Protein AF-A0A5M8PCJ3-F1 (afdb_monomer_lite)

Organism: NCBI:txid136370

Radius of gyration: 19.5 Å; chains: 1; bounding box: 54×29×50 Å

Structure (mmCIF, N/CA/C/O backbone):
data_AF-A0A5M8PCJ3-F1
#
_entry.id   AF-A0A5M8PCJ3-F1
#
loop_
_atom_site.group_PDB
_atom_site.id
_atom_site.type_symbol
_atom_site.label_atom_id
_atom_site.label_alt_id
_atom_site.label_comp_id
_atom_site.label_asym_id
_atom_site.label_entity_id
_atom_site.label_seq_id
_atom_site.pdbx_PDB_ins_code
_atom_site.Cartn_x
_atom_site.Cartn_y
_atom_site.Cartn_z
_atom_site.occupancy
_atom_site.B_iso_or_equiv
_atom_site.auth_seq_id
_atom_site.auth_comp_id
_atom_site.auth_asym_id
_atom_site.auth_atom_id
_atom_site.pdbx_PDB_model_num
ATOM 1 N N . MET A 1 1 ? -3.652 -1.352 11.710 1.00 70.75 1 MET A N 1
ATOM 2 C CA . MET A 1 1 ? -4.506 -1.052 12.881 1.00 70.75 1 MET A CA 1
ATOM 3 C C . MET A 1 1 ? -5.682 -2.027 12.880 1.00 70.75 1 MET A C 1
ATOM 5 O O . MET A 1 1 ? -6.051 -2.475 11.800 1.00 70.75 1 MET A O 1
ATOM 9 N N . ILE A 1 2 ? -6.242 -2.375 14.043 1.00 74.12 2 ILE A N 1
ATOM 10 C CA . ILE A 1 2 ? -7.511 -3.118 14.149 1.00 74.12 2 ILE A CA 1
ATOM 11 C C . ILE A 1 2 ? -8.510 -2.300 14.969 1.00 74.12 2 ILE A C 1
ATOM 13 O O . ILE A 1 2 ? -8.102 -1.584 15.883 1.00 74.12 2 ILE A O 1
ATOM 17 N N . ILE A 1 3 ? -9.805 -2.389 14.664 1.00 74.69 3 ILE A N 1
ATOM 18 C CA . ILE A 1 3 ? -10.844 -1.733 15.466 1.00 74.69 3 ILE A CA 1
ATOM 19 C C . ILE A 1 3 ? -11.378 -2.739 16.477 1.00 74.69 3 ILE A C 1
ATOM 21 O O . ILE A 1 3 ? -11.970 -3.755 16.105 1.00 74.69 3 ILE A O 1
ATOM 25 N N . VAL A 1 4 ? -11.192 -2.431 17.759 1.00 76.19 4 VAL A N 1
ATOM 26 C CA . VAL A 1 4 ? -11.717 -3.216 18.879 1.00 76.19 4 VAL A CA 1
ATOM 27 C C . VAL A 1 4 ? -12.894 -2.477 19.501 1.00 76.19 4 VAL A C 1
ATOM 29 O O . VAL A 1 4 ? -12.818 -1.283 19.782 1.00 76.19 4 VAL A O 1
ATOM 32 N N . GLY A 1 5 ? -13.979 -3.206 19.715 1.00 75.75 5 GLY A N 1
ATOM 33 C CA . GLY A 1 5 ? -15.173 -2.75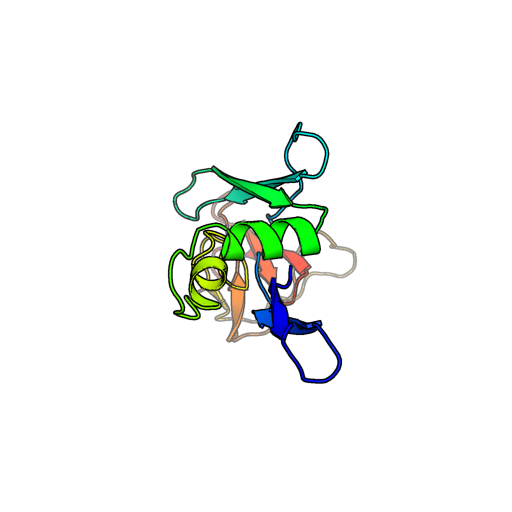8 20.413 1.00 75.75 5 GLY A CA 1
ATOM 34 C C . GLY A 1 5 ? -15.395 -3.584 21.670 1.00 75.75 5 GLY A C 1
ATOM 35 O O . GLY A 1 5 ? -14.587 -4.450 22.023 1.00 75.75 5 GLY A O 1
ATOM 36 N N . PHE A 1 6 ? -16.517 -3.330 22.330 1.00 76.81 6 PHE A N 1
ATOM 37 C CA . PHE A 1 6 ? -16.923 -4.075 23.508 1.00 76.81 6 PHE A CA 1
ATOM 38 C C . PHE A 1 6 ? -18.355 -4.557 23.381 1.00 76.81 6 PHE A C 1
ATOM 40 O O . PHE A 1 6 ? -19.188 -3.914 22.747 1.00 76.81 6 PHE A O 1
ATOM 47 N N . GLU A 1 7 ? -18.616 -5.687 24.015 1.00 78.81 7 GLU A N 1
ATOM 48 C CA . GLU A 1 7 ? -19.934 -6.281 24.126 1.00 78.81 7 GLU A CA 1
ATOM 49 C C . GLU A 1 7 ? -20.169 -6.658 25.588 1.00 78.81 7 GLU A C 1
ATOM 51 O O . GLU A 1 7 ? -19.288 -7.234 26.241 1.00 78.81 7 GLU A O 1
ATOM 56 N N . ASP A 1 8 ? -21.343 -6.318 26.111 1.00 79.62 8 ASP A N 1
ATOM 57 C CA . ASP A 1 8 ? -21.725 -6.686 27.469 1.00 79.62 8 ASP A CA 1
ATOM 58 C C . ASP A 1 8 ? -22.111 -8.168 27.537 1.00 79.62 8 ASP A C 1
ATOM 60 O O . ASP A 1 8 ? -22.769 -8.719 26.655 1.00 79.62 8 ASP A O 1
ATOM 64 N N . SER A 1 9 ? -21.690 -8.832 28.610 1.00 78.62 9 SER A N 1
ATOM 65 C CA . SER A 1 9 ? -21.993 -10.233 28.894 1.00 78.62 9 SER A CA 1
ATOM 66 C C . SER A 1 9 ? -22.404 -10.393 30.356 1.00 78.62 9 SER A C 1
ATOM 68 O O . SER A 1 9 ? -22.095 -9.558 31.205 1.00 78.62 9 SER A O 1
ATOM 70 N N . ALA A 1 10 ? -23.053 -11.513 30.685 1.00 82.00 10 ALA A N 1
ATOM 71 C CA . ALA A 1 10 ? -23.441 -11.865 32.054 1.00 82.00 10 ALA A CA 1
ATOM 72 C C . ALA A 1 10 ? -22.258 -11.898 33.048 1.00 82.00 10 ALA A C 1
ATOM 74 O O . ALA A 1 10 ? -22.466 -11.888 34.257 1.00 82.00 10 ALA A O 1
ATOM 75 N N . ARG A 1 11 ? -21.015 -11.947 32.550 1.00 83.31 11 ARG A N 1
ATOM 76 C CA . ARG A 1 11 ? -19.776 -11.918 33.347 1.00 83.31 11 ARG A CA 1
ATOM 77 C C . ARG A 1 11 ? -19.055 -10.562 33.320 1.00 83.31 11 ARG A C 1
ATOM 79 O O . ARG A 1 11 ? -17.908 -10.485 33.748 1.00 83.31 11 ARG A O 1
ATOM 86 N N . GLY A 1 12 ? -19.700 -9.518 32.803 1.00 79.44 12 GLY A N 1
ATOM 87 C CA . GLY A 1 12 ? -19.106 -8.204 32.565 1.00 79.44 12 GLY A CA 1
ATOM 88 C C . GLY A 1 12 ? -18.787 -7.958 31.089 1.00 79.44 12 GLY A C 1
ATOM 89 O O . GLY A 1 12 ? -19.188 -8.715 30.208 1.00 79.44 12 GLY A O 1
ATOM 90 N N . GLN A 1 13 ? -18.074 -6.871 30.816 1.00 79.69 13 GLN A N 1
ATOM 91 C CA . GLN A 1 13 ? -17.791 -6.411 29.459 1.00 79.69 13 GLN A CA 1
ATOM 92 C C . GLN A 1 13 ? -16.618 -7.181 28.825 1.00 79.69 13 GLN A C 1
ATOM 94 O O . GLN A 1 13 ? -15.556 -7.316 29.437 1.00 79.69 13 GLN A O 1
ATOM 99 N N . ARG A 1 14 ? -16.776 -7.663 27.583 1.00 79.69 14 ARG A N 1
ATOM 100 C CA . ARG A 1 14 ? -15.711 -8.335 26.809 1.00 79.69 14 ARG A CA 1
ATOM 101 C C . ARG A 1 14 ? -15.304 -7.534 25.577 1.00 79.69 14 ARG A C 1
ATOM 103 O O . ARG A 1 14 ? -16.115 -6.812 25.010 1.00 79.69 14 ARG A O 1
ATOM 110 N N . ARG A 1 15 ? -14.053 -7.694 25.137 1.00 80.06 15 ARG A N 1
ATOM 111 C CA . ARG A 1 15 ? -13.532 -7.096 23.895 1.00 80.06 15 ARG A CA 1
ATOM 112 C C . ARG A 1 15 ? -13.919 -7.944 22.685 1.00 80.06 15 ARG A C 1
ATOM 114 O O . ARG A 1 15 ? -13.822 -9.168 22.750 1.00 80.06 15 ARG A O 1
ATOM 121 N N . ILE A 1 16 ? -14.283 -7.294 21.585 1.00 79.12 16 ILE A N 1
ATOM 122 C CA . ILE A 1 16 ? -14.559 -7.931 20.291 1.00 79.12 16 ILE A CA 1
ATOM 123 C C . ILE A 1 16 ? -13.812 -7.205 19.169 1.00 79.12 16 ILE A C 1
ATOM 125 O O . ILE A 1 16 ? -13.660 -5.984 19.209 1.00 79.12 16 ILE A O 1
ATOM 129 N N . VAL A 1 17 ? -13.339 -7.941 18.161 1.00 80.44 17 VAL A N 1
ATOM 130 C CA . VAL A 1 17 ? -12.775 -7.328 16.948 1.00 80.44 17 VAL A CA 1
ATOM 131 C C . VAL A 1 17 ? -13.936 -6.897 16.059 1.00 80.44 17 VAL A C 1
ATOM 133 O O . VAL A 1 17 ? -14.683 -7.731 15.560 1.00 80.44 17 VAL A O 1
ATOM 136 N N . VAL A 1 18 ? -14.091 -5.588 15.884 1.00 76.88 18 VAL A N 1
ATOM 137 C CA . VAL A 1 18 ? -15.126 -4.980 15.034 1.00 76.88 18 VAL A CA 1
ATOM 138 C C . VAL A 1 18 ? -14.683 -4.971 13.583 1.00 76.88 18 VAL A C 1
ATOM 140 O O . VAL A 1 18 ? -15.472 -5.230 12.679 1.00 76.88 18 VAL A O 1
ATOM 143 N N . LYS A 1 19 ? -13.401 -4.675 13.361 1.00 74.25 19 LYS A N 1
ATOM 144 C CA . LYS A 1 19 ? -12.782 -4.681 12.041 1.00 74.25 19 LYS A CA 1
ATOM 145 C C . LYS A 1 19 ? -11.338 -5.121 12.194 1.00 74.25 19 LYS A C 1
ATOM 147 O O . LYS A 1 19 ? -10.625 -4.554 13.017 1.00 74.25 19 LYS A O 1
ATOM 152 N N . ASP A 1 20 ? -10.947 -6.131 11.423 1.00 74.69 20 ASP A N 1
ATOM 153 C CA . ASP A 1 20 ? -9.598 -6.695 11.460 1.00 74.69 20 ASP A CA 1
ATOM 154 C C . ASP A 1 20 ? -8.592 -5.696 10.876 1.00 74.69 20 ASP A C 1
ATOM 156 O O . ASP A 1 20 ? -8.125 -4.826 11.593 1.00 74.69 20 ASP A O 1
ATOM 160 N N . ARG A 1 21 ? -8.305 -5.695 9.572 1.00 73.94 21 ARG A N 1
ATOM 161 C CA . ARG A 1 21 ? -7.368 -4.709 9.007 1.00 73.94 21 ARG A CA 1
ATOM 162 C C . ARG A 1 21 ? -8.032 -3.373 8.675 1.00 73.94 21 ARG A C 1
ATOM 164 O O . ARG A 1 21 ? -8.854 -3.271 7.764 1.00 73.94 21 ARG A O 1
ATOM 171 N N . VAL A 1 22 ? -7.604 -2.328 9.378 1.00 72.31 22 VAL A N 1
ATOM 172 C CA . VAL A 1 22 ? -7.840 -0.920 9.035 1.00 72.31 22 VAL A CA 1
ATOM 173 C C . VAL A 1 22 ? -6.538 -0.144 8.983 1.00 72.31 22 VAL A C 1
ATOM 175 O O . VAL A 1 22 ? -5.566 -0.472 9.675 1.00 72.31 22 VAL A O 1
ATOM 178 N N . GLY A 1 23 ? -6.537 0.910 8.173 1.00 69.06 23 GLY A N 1
ATOM 179 C CA . GLY A 1 23 ? -5.326 1.661 7.911 1.00 69.06 23 GLY A CA 1
ATOM 180 C C . GLY A 1 23 ? -4.454 0.948 6.883 1.00 69.06 23 GLY A C 1
ATOM 181 O O . GLY A 1 23 ? -4.265 -0.269 6.934 1.00 69.06 23 GLY A O 1
ATOM 182 N N . GLY A 1 24 ? -3.934 1.713 5.929 1.00 74.38 24 GLY A N 1
ATOM 183 C CA . GLY A 1 24 ? -2.803 1.272 5.120 1.00 74.38 24 GLY A CA 1
ATOM 184 C C . GLY A 1 24 ? -1.516 1.353 5.921 1.00 74.38 24 GLY A C 1
ATOM 185 O O . GLY A 1 24 ? -1.532 1.117 7.127 1.00 74.38 24 GLY A O 1
ATOM 186 N N . CYS A 1 25 ? -0.406 1.712 5.291 1.00 69.88 25 CYS A N 1
ATOM 187 C CA . CYS A 1 25 ? 0.858 1.894 6.017 1.00 69.88 25 CYS A CA 1
ATOM 188 C C . CYS A 1 25 ? 1.354 3.337 6.058 1.00 69.88 25 CYS A C 1
ATOM 190 O O . CYS A 1 25 ? 2.321 3.623 6.754 1.00 69.88 25 CYS A O 1
ATOM 192 N N . ASN A 1 26 ? 0.643 4.236 5.387 1.00 71.25 26 ASN A N 1
ATOM 193 C CA . ASN A 1 26 ? 0.717 5.668 5.640 1.00 71.25 26 ASN A CA 1
ATOM 194 C C . ASN A 1 26 ? 0.004 6.183 6.923 1.00 71.25 26 ASN A C 1
ATOM 196 O O . ASN A 1 26 ? 0.174 7.367 7.213 1.00 71.25 26 ASN A O 1
ATOM 200 N N . PRO A 1 27 ? -0.777 5.402 7.711 1.00 74.94 27 PRO A N 1
ATOM 201 C CA . PRO A 1 27 ? -1.234 5.836 9.027 1.00 74.94 27 PRO A CA 1
ATOM 202 C C . PRO A 1 27 ? -0.052 5.974 9.977 1.00 74.94 27 PRO A C 1
ATOM 204 O O . PRO A 1 27 ? 0.658 5.001 10.234 1.00 74.94 27 PRO A O 1
ATOM 207 N N . HIS A 1 28 ? 0.120 7.162 10.530 1.00 74.19 28 HIS A N 1
ATOM 208 C CA . HIS A 1 28 ? 1.137 7.433 11.532 1.00 74.19 28 HIS A CA 1
ATOM 209 C C . HIS A 1 28 ? 0.573 8.330 12.635 1.00 74.19 28 HIS A C 1
ATOM 211 O O . HIS A 1 28 ? -0.447 8.996 12.453 1.00 74.19 28 HIS A O 1
ATOM 217 N N . GLU A 1 29 ? 1.217 8.305 13.801 1.00 75.25 29 GLU A N 1
ATOM 218 C CA . GLU A 1 29 ? 0.939 9.252 14.880 1.00 75.25 29 GLU A CA 1
ATOM 219 C C . GLU A 1 29 ? 1.440 10.633 14.435 1.00 75.25 29 GLU A C 1
ATOM 221 O O . GLU A 1 29 ? 2.613 10.808 14.101 1.00 75.25 29 GLU A O 1
ATOM 226 N N . GLY A 1 30 ? 0.534 11.599 14.361 1.00 62.94 30 GLY A N 1
ATOM 227 C CA . GLY A 1 30 ? 0.793 12.929 13.841 1.00 62.94 30 GLY A CA 1
ATOM 228 C C . GLY A 1 30 ? 0.555 13.990 14.902 1.00 62.94 30 GLY A C 1
ATOM 229 O O . GLY A 1 30 ? -0.578 14.382 15.123 1.00 62.94 30 GLY A O 1
ATOM 230 N N . GLY A 1 31 ? 1.621 14.529 15.493 1.00 64.56 31 GLY A N 1
ATOM 231 C CA . GLY A 1 31 ? 1.583 15.819 16.193 1.00 64.56 31 GLY A CA 1
ATOM 232 C C . GLY A 1 31 ? 0.997 15.826 17.617 1.00 64.56 31 GLY A C 1
ATOM 233 O O . GLY A 1 31 ? 0.653 14.786 18.177 1.00 64.56 31 GLY A O 1
ATOM 234 N N . PRO A 1 32 ? 0.942 17.011 18.257 1.00 64.81 32 PRO A N 1
ATOM 235 C CA . PRO A 1 32 ? 0.552 17.141 19.657 1.00 64.81 32 PRO A CA 1
ATOM 236 C C . PRO A 1 32 ? -0.939 16.841 19.849 1.00 64.81 32 PRO A C 1
ATOM 238 O O . PRO A 1 32 ? -1.798 17.493 19.257 1.00 64.81 32 PRO A O 1
ATOM 241 N N . ALA A 1 33 ? -1.239 15.882 20.723 1.00 72.81 33 ALA A N 1
ATOM 242 C CA . ALA A 1 33 ? -2.594 15.525 21.123 1.00 72.81 33 ALA A CA 1
ATOM 243 C C . ALA A 1 33 ? -2.846 15.897 22.597 1.00 72.81 33 ALA A C 1
ATOM 245 O O . ALA A 1 33 ? -1.905 15.906 23.398 1.00 72.81 33 ALA A O 1
ATOM 246 N N . PRO A 1 34 ? -4.099 16.214 22.975 1.00 75.62 34 PRO A N 1
ATOM 247 C CA . PRO A 1 34 ? -4.466 16.375 24.377 1.00 75.62 34 PRO A CA 1
ATOM 248 C C . PRO A 1 34 ? -4.189 15.091 25.174 1.00 75.62 34 PRO A C 1
ATOM 250 O O . PRO A 1 34 ? -4.192 13.985 24.632 1.00 75.62 34 PRO A O 1
ATOM 253 N N . GLU A 1 35 ? -3.951 15.239 26.479 1.00 77.12 35 GLU A N 1
ATOM 254 C CA . GLU A 1 35 ? -3.625 14.117 27.360 1.00 77.12 35 GLU A CA 1
ATOM 255 C C . GLU A 1 35 ? -4.706 13.023 27.300 1.00 77.12 35 GLU A C 1
ATOM 257 O O . GLU A 1 35 ? -5.895 13.283 27.487 1.00 77.12 35 GLU A O 1
ATOM 262 N N . GLY A 1 36 ? -4.281 11.786 27.028 1.00 72.88 36 GLY A N 1
ATOM 263 C CA . GLY A 1 36 ? -5.168 10.626 26.906 1.00 72.88 36 GLY A CA 1
ATOM 264 C C . GLY A 1 36 ? -5.624 10.296 25.481 1.00 72.88 36 GLY A C 1
ATOM 265 O O . GLY A 1 36 ? -6.187 9.217 25.288 1.00 72.88 36 GLY A O 1
ATOM 266 N N . ASP A 1 37 ? -5.318 11.141 24.494 1.00 79.38 37 ASP A N 1
ATOM 267 C CA . ASP A 1 37 ? -5.583 10.897 23.074 1.00 79.38 37 ASP A CA 1
ATOM 268 C C . ASP A 1 37 ? -4.277 10.891 22.242 1.00 79.38 37 ASP A C 1
ATOM 270 O O . ASP A 1 37 ? -3.200 11.262 22.710 1.00 79.38 37 ASP A O 1
ATOM 274 N N . GLU A 1 38 ? -4.373 10.407 21.008 1.00 81.62 38 GLU A N 1
ATOM 275 C CA . GLU A 1 38 ? -3.356 10.376 19.954 1.00 81.62 38 GLU A CA 1
ATOM 276 C C . GLU A 1 38 ? -3.975 10.965 18.697 1.00 81.62 38 GLU A C 1
ATOM 278 O O . GLU A 1 38 ? -5.082 10.590 18.312 1.00 81.62 38 GLU A O 1
ATOM 283 N N . LEU A 1 39 ? -3.269 11.861 18.022 1.00 82.81 39 LEU A N 1
ATOM 284 C CA . LEU A 1 39 ? -3.675 12.317 16.704 1.00 82.81 39 LEU A CA 1
ATOM 285 C C . LEU A 1 39 ? -3.058 11.369 15.677 1.00 82.81 39 LEU A C 1
ATOM 287 O O . LEU A 1 39 ? -1.855 11.151 15.664 1.00 82.81 39 LEU A O 1
ATOM 291 N N . TRP A 1 40 ? -3.896 10.760 14.851 1.00 81.81 40 TRP A N 1
ATOM 292 C CA . TRP A 1 40 ? -3.486 9.875 13.767 1.00 81.81 40 TRP A CA 1
ATOM 293 C C . TRP A 1 40 ? -3.712 10.586 12.441 1.00 81.81 40 TRP A C 1
ATOM 295 O O . TRP A 1 40 ? -4.783 11.156 12.237 1.00 81.81 40 TRP A O 1
ATOM 305 N N . THR A 1 41 ? -2.735 10.532 11.543 1.00 81.50 41 THR A N 1
ATOM 306 C CA . THR A 1 41 ? -2.741 11.200 10.233 1.00 81.50 41 THR A CA 1
ATOM 307 C C . THR A 1 41 ? -2.547 10.186 9.107 1.00 81.50 41 THR A C 1
ATOM 309 O O . THR A 1 41 ? -1.838 9.188 9.252 1.00 81.50 41 THR A O 1
ATOM 312 N N . TRP A 1 42 ? -3.219 10.405 7.977 1.00 81.62 42 TRP A N 1
ATOM 313 C CA . TRP A 1 42 ? -3.097 9.596 6.759 1.00 81.62 42 TRP A CA 1
ATOM 314 C C . TRP A 1 42 ? -3.508 10.405 5.522 1.00 81.62 42 TRP A C 1
ATOM 316 O O . TRP A 1 42 ? -4.160 11.437 5.631 1.00 81.62 42 TRP A O 1
ATOM 326 N N . ARG A 1 43 ? -3.177 9.928 4.318 1.00 78.44 43 ARG A N 1
ATOM 327 C CA . ARG A 1 43 ? -3.668 10.535 3.066 1.00 78.44 43 ARG A CA 1
ATOM 328 C C . ARG A 1 43 ? -5.130 10.174 2.814 1.00 78.44 43 ARG A C 1
ATOM 330 O O . ARG A 1 43 ? -5.500 9.021 2.982 1.00 78.44 43 ARG A O 1
ATOM 337 N N . ASP A 1 44 ? -5.960 11.113 2.368 1.00 72.62 44 ASP A N 1
ATOM 338 C CA . ASP A 1 44 ? -7.410 10.915 2.183 1.00 72.62 44 ASP A CA 1
ATOM 339 C C . ASP A 1 44 ? -7.798 10.253 0.840 1.00 72.62 44 ASP A C 1
ATOM 341 O O . ASP A 1 44 ? -8.978 10.046 0.556 1.00 72.62 44 ASP A O 1
ATOM 345 N N . GLY A 1 45 ? -6.811 9.914 0.004 1.00 65.81 45 GLY A N 1
ATOM 346 C CA . GLY A 1 45 ? -7.007 9.312 -1.320 1.00 65.81 45 GLY A CA 1
ATOM 347 C C . GLY A 1 45 ? -7.401 10.300 -2.424 1.00 65.81 45 GLY A C 1
ATOM 348 O O . GLY A 1 45 ? -7.408 9.917 -3.589 1.00 65.81 45 GLY A O 1
ATOM 349 N N . ARG A 1 46 ? -7.672 11.570 -2.093 1.00 68.75 46 ARG A N 1
ATOM 350 C CA . ARG A 1 46 ? -7.859 12.681 -3.046 1.00 68.75 46 ARG A CA 1
ATOM 351 C C . ARG A 1 46 ? -6.654 13.628 -3.087 1.00 68.75 46 ARG A C 1
ATOM 353 O O . ARG A 1 46 ? -6.758 14.737 -3.602 1.00 68.75 46 ARG A O 1
ATOM 360 N N . GLY A 1 47 ? -5.522 13.191 -2.537 1.00 69.25 47 GLY A N 1
ATOM 361 C CA . GLY A 1 47 ? -4.303 13.992 -2.411 1.00 69.25 47 GLY A CA 1
ATOM 362 C C . GLY A 1 47 ? -4.298 14.939 -1.208 1.00 69.25 47 GLY A C 1
ATOM 363 O O . GLY A 1 47 ? -3.345 15.696 -1.051 1.00 69.25 47 GLY A O 1
ATOM 364 N N . GLY A 1 48 ? -5.327 14.901 -0.357 1.00 75.38 48 GLY A N 1
ATOM 365 C CA . GLY A 1 48 ? -5.359 15.608 0.918 1.00 75.38 48 GLY A CA 1
ATOM 366 C C . GLY A 1 48 ? -4.803 14.764 2.066 1.00 75.38 48 GLY A C 1
ATOM 367 O O . GLY A 1 48 ? -4.594 13.555 1.943 1.00 75.38 48 GLY A O 1
ATOM 368 N N . GLU A 1 49 ? -4.595 15.408 3.209 1.00 80.00 49 GLU A N 1
ATOM 369 C CA . GLU A 1 49 ? -4.313 14.745 4.481 1.00 80.00 49 GLU A CA 1
ATOM 370 C C . GLU A 1 49 ? -5.589 14.728 5.330 1.00 80.00 49 GLU A C 1
ATOM 372 O O . GLU A 1 49 ? -6.292 15.732 5.451 1.00 80.00 49 GLU A O 1
ATOM 377 N N . ALA A 1 50 ? -5.897 13.573 5.900 1.00 79.56 50 ALA A N 1
ATOM 378 C CA . ALA A 1 50 ? -6.942 13.382 6.884 1.00 79.56 50 ALA A CA 1
ATOM 379 C C . ALA A 1 50 ? -6.300 13.092 8.239 1.00 79.56 50 ALA A C 1
ATOM 381 O O . ALA A 1 50 ? -5.273 12.415 8.333 1.00 79.56 50 ALA A O 1
ATOM 382 N N . SER A 1 51 ? -6.926 13.594 9.297 1.00 81.19 51 SER A N 1
ATOM 383 C CA . SER A 1 51 ? -6.457 13.392 10.658 1.00 81.19 51 SER A CA 1
ATOM 384 C C . SER A 1 51 ? -7.611 13.092 11.603 1.00 81.19 51 SER A C 1
ATOM 386 O O . SER A 1 51 ? -8.755 13.501 11.385 1.00 81.19 51 SER A O 1
ATOM 388 N N . MET A 1 52 ? -7.324 12.328 12.651 1.00 78.44 52 MET A N 1
ATOM 389 C CA . MET A 1 52 ? -8.317 11.937 13.639 1.00 78.44 52 MET A CA 1
ATOM 390 C C . MET A 1 52 ? -7.701 11.738 15.014 1.00 78.44 52 MET A C 1
ATOM 392 O O . MET A 1 52 ? -6.699 11.047 15.164 1.00 78.44 52 MET A O 1
ATOM 396 N N . LEU A 1 53 ? -8.369 12.275 16.034 1.00 78.56 53 LEU A N 1
ATOM 397 C CA . LEU A 1 53 ? -8.056 11.970 17.425 1.00 78.56 53 LEU A CA 1
ATOM 398 C C . LEU A 1 53 ? -8.593 10.583 17.807 1.00 78.56 53 LEU A C 1
ATOM 400 O O . LEU A 1 53 ? -9.803 10.312 17.780 1.00 78.56 53 LEU A O 1
ATOM 404 N N . VAL A 1 54 ? -7.676 9.709 18.194 1.00 76.12 54 VAL A N 1
ATOM 405 C CA . VAL A 1 54 ? -7.879 8.344 18.677 1.00 76.12 54 VAL A CA 1
ATOM 406 C C . VAL A 1 54 ? -7.572 8.336 20.167 1.00 76.12 54 VAL A C 1
ATOM 408 O O . VAL A 1 54 ? -6.583 8.907 20.593 1.00 76.12 54 VAL A O 1
ATOM 411 N N . SER A 1 55 ? -8.417 7.721 20.993 1.00 74.50 55 SER A N 1
ATOM 412 C CA . SER A 1 55 ? -8.148 7.734 22.437 1.00 74.50 55 SER A CA 1
ATOM 413 C C . SER A 1 55 ? -7.172 6.627 22.818 1.00 74.50 55 SER A C 1
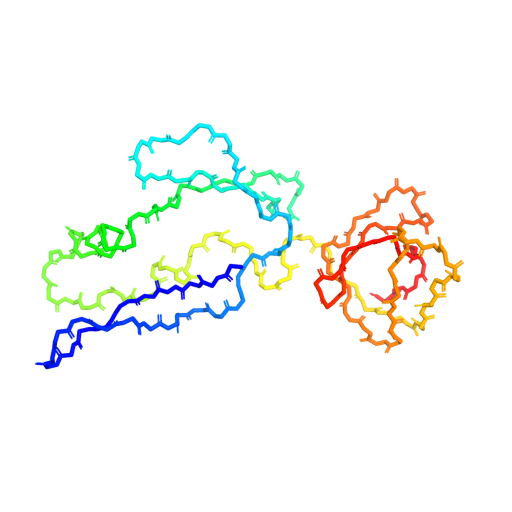ATOM 415 O O . SER A 1 55 ? -7.402 5.477 22.437 1.00 74.50 55 SER A O 1
ATOM 417 N N . LYS A 1 56 ? -6.148 6.944 23.624 1.00 72.94 56 LYS A N 1
ATOM 418 C CA . LYS A 1 56 ? -5.268 5.948 24.269 1.00 72.94 56 LYS A CA 1
ATOM 419 C C . LYS A 1 56 ? -6.059 5.106 25.266 1.00 72.94 56 LYS A C 1
ATOM 421 O O . LYS A 1 56 ? -5.770 3.929 25.484 1.00 72.94 56 LYS A O 1
ATOM 426 N N . ASN A 1 57 ? -7.084 5.706 25.875 1.00 73.00 57 ASN A N 1
ATOM 427 C CA . ASN A 1 57 ? -7.935 5.036 26.840 1.00 73.00 57 ASN A CA 1
ATOM 428 C C . ASN A 1 57 ? -9.162 4.410 26.158 1.00 73.00 57 ASN A C 1
ATOM 430 O O . ASN A 1 57 ? -10.220 5.019 25.977 1.00 73.00 57 ASN A O 1
ATOM 434 N N . VAL A 1 58 ? -9.004 3.138 25.798 1.00 64.94 58 VAL A N 1
ATOM 435 C CA . VAL A 1 58 ? -9.993 2.346 25.057 1.00 64.94 58 VAL A CA 1
ATOM 436 C C . VAL A 1 58 ? -11.344 2.250 25.795 1.00 64.94 58 VAL A C 1
ATOM 438 O O . VAL A 1 58 ? -12.392 2.284 25.148 1.00 64.94 58 VAL A O 1
ATOM 441 N N . SER A 1 59 ? -11.357 2.204 27.136 1.00 63.12 59 SER A N 1
ATOM 442 C CA . SER A 1 59 ? -12.606 2.189 27.919 1.00 63.12 59 SER A CA 1
ATOM 443 C C . SER A 1 59 ? -13.265 3.569 28.007 1.00 63.12 59 SER A C 1
ATOM 445 O O . SER A 1 59 ? -14.490 3.662 27.925 1.00 63.12 59 SER A O 1
ATOM 447 N N . ALA A 1 60 ? -12.483 4.652 28.083 1.00 63.53 60 ALA A N 1
ATOM 448 C CA . ALA A 1 60 ? -13.021 6.014 28.019 1.00 63.53 60 ALA A CA 1
ATOM 449 C C . ALA A 1 60 ? -13.720 6.288 26.675 1.00 63.53 60 ALA A C 1
ATOM 451 O O . ALA A 1 60 ? -14.778 6.923 26.638 1.00 63.53 60 ALA A O 1
ATOM 452 N N . ARG A 1 61 ? -13.180 5.754 25.569 1.00 62.00 61 ARG A N 1
ATOM 453 C CA . ARG A 1 61 ? -13.812 5.859 24.246 1.00 62.00 61 ARG A CA 1
ATOM 454 C C . ARG A 1 61 ? -15.130 5.090 24.156 1.00 62.00 61 ARG A C 1
ATOM 456 O O . ARG A 1 61 ? -16.096 5.626 23.618 1.00 62.00 61 ARG A O 1
ATOM 463 N N . ALA A 1 62 ? -15.188 3.882 24.715 1.00 56.69 62 ALA A N 1
ATOM 464 C CA . ALA A 1 62 ? -16.424 3.104 24.789 1.00 56.69 62 ALA A CA 1
ATOM 465 C C . ALA A 1 62 ? -17.509 3.830 25.610 1.00 56.69 62 ALA A C 1
ATOM 467 O O . ALA A 1 62 ? -18.664 3.890 25.194 1.00 56.69 62 ALA A O 1
ATOM 468 N N . GLY A 1 63 ? -17.127 4.468 26.723 1.00 54.91 63 GLY A N 1
ATOM 469 C CA . GLY A 1 63 ? -18.042 5.253 27.559 1.00 54.91 63 GLY A CA 1
ATOM 470 C C . GLY A 1 63 ? -18.629 6.487 26.858 1.00 54.91 63 GLY A C 1
ATOM 471 O O . GLY A 1 63 ? -19.810 6.785 27.029 1.00 54.91 63 GLY A O 1
ATOM 472 N N . ARG A 1 64 ? -17.848 7.178 26.011 1.00 54.22 64 ARG A N 1
ATOM 473 C CA . ARG A 1 64 ? -18.339 8.327 25.219 1.00 54.22 64 ARG A CA 1
ATOM 474 C C . ARG A 1 64 ? -19.383 7.934 24.172 1.00 54.22 64 ARG A C 1
ATOM 476 O O . ARG A 1 64 ? -20.292 8.718 23.924 1.00 54.22 64 ARG A O 1
ATOM 483 N N . ALA A 1 65 ? -19.288 6.734 23.599 1.00 48.34 65 ALA A N 1
ATOM 484 C CA . ALA A 1 65 ? -20.323 6.210 22.705 1.00 48.34 65 ALA A CA 1
ATOM 485 C C . ALA A 1 65 ? -21.642 5.927 23.454 1.00 48.34 65 ALA A C 1
ATOM 487 O O . ALA A 1 65 ? -22.717 6.106 22.889 1.00 48.34 65 ALA A O 1
ATOM 488 N N . GLY A 1 66 ? -21.567 5.558 24.739 1.00 43.59 66 GLY A N 1
ATOM 489 C CA . GLY A 1 66 ? -22.737 5.326 25.593 1.00 43.59 66 GLY A CA 1
ATOM 490 C C . GLY A 1 66 ? -23.423 6.599 26.106 1.00 43.59 66 GLY A C 1
ATOM 491 O O . GLY A 1 66 ? -24.638 6.612 26.275 1.00 43.59 66 GLY A O 1
ATOM 492 N N . ALA A 1 67 ? -22.684 7.693 26.317 1.00 41.88 67 ALA A N 1
ATOM 493 C CA . ALA A 1 67 ? -23.225 8.927 26.907 1.00 41.88 67 ALA A CA 1
ATOM 494 C C . ALA A 1 67 ? -24.128 9.758 25.965 1.00 41.88 67 ALA A C 1
ATOM 496 O O . ALA A 1 67 ? -24.826 10.656 26.430 1.00 41.88 67 ALA A O 1
ATOM 497 N N . GLY A 1 68 ? -24.135 9.467 24.658 1.00 38.81 68 GLY A N 1
ATOM 498 C CA . GLY A 1 68 ? -25.033 10.096 23.677 1.00 38.81 68 GLY A CA 1
ATOM 499 C C . GLY A 1 68 ? -26.381 9.386 23.496 1.00 38.81 68 GLY A C 1
ATOM 500 O O . GLY A 1 68 ? -27.258 9.912 22.816 1.00 38.81 68 GLY A O 1
ATOM 501 N N . ALA A 1 69 ? -26.566 8.205 24.094 1.00 39.06 69 ALA A N 1
ATOM 502 C CA . ALA A 1 69 ? -27.774 7.396 23.953 1.00 39.06 69 ALA A CA 1
ATOM 503 C C . ALA A 1 69 ? -28.724 7.619 25.140 1.00 39.06 69 ALA A C 1
ATOM 505 O O . ALA A 1 69 ? -28.869 6.783 26.031 1.00 39.06 69 ALA A O 1
ATOM 506 N N . GLY A 1 70 ? -29.404 8.767 25.146 1.00 35.16 70 GLY A N 1
ATOM 507 C CA . GLY A 1 70 ? -30.657 8.886 25.885 1.00 35.16 70 GLY A CA 1
ATOM 508 C C . GLY A 1 70 ? -31.675 7.909 25.291 1.00 35.16 70 GLY A C 1
ATOM 509 O O . GLY A 1 70 ? -31.969 7.980 24.103 1.00 35.16 70 GLY A O 1
ATOM 510 N N . ASN A 1 71 ? -32.206 7.020 26.132 1.00 36.41 71 ASN A N 1
ATOM 511 C CA . ASN A 1 71 ? -33.220 5.999 25.841 1.00 36.41 71 ASN A CA 1
ATOM 512 C C . ASN A 1 71 ? -32.769 4.803 24.984 1.00 36.41 71 ASN A C 1
ATOM 514 O O . ASN A 1 71 ? -32.998 4.751 23.781 1.00 36.41 71 ASN A O 1
ATOM 518 N N . GLY A 1 72 ? -32.261 3.767 25.660 1.00 35.56 72 GLY A N 1
ATOM 519 C CA . GLY A 1 72 ? -32.723 2.380 25.479 1.00 35.56 72 GLY A CA 1
ATOM 520 C C . GLY A 1 72 ? -32.527 1.684 24.126 1.00 35.56 72 GLY A C 1
ATOM 521 O O . GLY A 1 72 ? -32.978 0.552 23.981 1.00 35.56 72 GLY A O 1
ATOM 522 N N . ALA A 1 73 ? -31.857 2.296 23.157 1.00 32.12 73 ALA A N 1
ATOM 523 C CA . ALA A 1 73 ? -31.494 1.660 21.901 1.00 32.12 73 ALA A CA 1
ATOM 524 C C . ALA A 1 73 ? -29.977 1.487 21.851 1.00 32.12 73 ALA A C 1
ATOM 526 O O . ALA A 1 73 ? -29.224 2.455 21.949 1.00 32.12 73 ALA A O 1
ATOM 527 N N . LEU A 1 74 ? -29.543 0.237 21.688 1.00 37.31 74 LEU A N 1
ATOM 528 C CA . LEU A 1 74 ? -28.195 -0.145 21.280 1.00 37.31 74 LEU A CA 1
ATOM 529 C C . LEU A 1 74 ? -27.900 0.496 19.912 1.00 37.31 74 LEU A C 1
ATOM 531 O O . LEU A 1 74 ? -28.045 -0.150 18.877 1.00 37.31 74 LEU A O 1
ATOM 535 N N . LEU A 1 75 ? -27.552 1.783 19.880 1.00 35.44 75 LEU A N 1
ATOM 536 C CA . LEU A 1 75 ? -27.083 2.418 18.657 1.00 35.44 75 LEU A CA 1
ATOM 537 C C . LEU A 1 75 ? -25.628 2.002 18.461 1.00 35.44 75 LEU A C 1
ATOM 539 O O . LEU A 1 75 ? -24.803 2.159 19.363 1.00 35.44 75 LEU A O 1
ATOM 543 N N . PRO A 1 76 ? -25.337 1.327 17.347 1.00 41.03 76 PRO A N 1
ATOM 544 C CA . PRO A 1 76 ? -24.545 0.123 17.420 1.00 41.03 76 PRO A CA 1
ATOM 545 C C . PRO A 1 76 ? -23.101 0.468 17.078 1.00 41.03 76 PRO A C 1
ATOM 547 O O . PRO A 1 76 ? -22.775 1.575 16.651 1.00 41.03 76 PRO A O 1
ATOM 550 N N . LEU A 1 77 ? -22.251 -0.541 17.185 1.00 40.84 77 LEU A N 1
ATOM 551 C CA . LEU A 1 77 ? -21.005 -0.771 16.445 1.00 40.84 77 LEU A CA 1
ATOM 552 C C . LEU A 1 77 ? -20.770 0.036 15.134 1.00 40.84 77 LEU A C 1
ATOM 554 O O . LEU A 1 77 ? -19.627 0.271 14.748 1.00 40.84 77 LEU A O 1
ATOM 558 N N . VAL A 1 78 ? -21.843 0.458 14.461 1.00 39.56 78 VAL A N 1
ATOM 559 C CA . VAL A 1 78 ? -21.927 1.269 13.241 1.00 39.56 78 VAL A CA 1
ATOM 560 C C . VAL A 1 78 ? -21.174 2.604 13.334 1.00 39.56 78 VAL A C 1
ATOM 562 O O . VAL A 1 78 ? -20.468 2.935 12.390 1.00 39.56 78 VAL A O 1
ATOM 565 N N . LEU A 1 79 ? -21.192 3.330 14.463 1.00 46.53 79 LEU A N 1
ATOM 566 C CA . LEU A 1 79 ? -20.471 4.619 14.547 1.00 46.53 79 LEU A CA 1
ATOM 567 C C . LEU A 1 79 ? -18.936 4.476 14.539 1.00 46.53 79 LEU A C 1
ATOM 569 O O . LEU A 1 79 ? -18.241 5.410 14.145 1.00 46.53 79 LEU A O 1
ATOM 573 N N . LEU A 1 80 ? -18.386 3.324 14.954 1.00 47.50 80 LEU A N 1
ATOM 574 C CA . LEU A 1 80 ? -16.950 3.047 14.801 1.00 47.50 80 LEU A CA 1
ATOM 575 C C . LEU A 1 80 ? -16.608 2.458 13.427 1.00 47.50 80 LEU A C 1
ATOM 577 O O . LEU A 1 80 ? -15.503 2.676 12.934 1.00 47.50 80 LEU A O 1
ATOM 581 N N . ALA A 1 81 ? -17.534 1.718 12.810 1.00 47.44 81 ALA A N 1
ATOM 582 C CA . ALA A 1 81 ? -17.362 1.194 11.456 1.00 47.44 81 ALA A CA 1
ATOM 583 C C . ALA A 1 81 ? -17.353 2.310 10.391 1.00 47.44 81 ALA A C 1
ATOM 585 O O . ALA A 1 81 ? -16.663 2.153 9.383 1.00 47.44 81 ALA A O 1
ATOM 586 N N . ASP A 1 82 ? -18.040 3.427 10.663 1.00 51.03 82 ASP A N 1
ATOM 587 C CA . ASP A 1 82 ? -18.037 4.671 9.874 1.00 51.03 82 ASP A CA 1
ATOM 588 C C . ASP A 1 82 ? -16.904 5.647 10.242 1.00 51.03 82 ASP A C 1
ATOM 590 O O . ASP A 1 82 ? -16.874 6.786 9.770 1.00 51.03 82 ASP A O 1
ATOM 594 N N . MET A 1 83 ? -15.937 5.240 11.074 1.00 58.88 83 MET A N 1
ATOM 595 C CA . MET A 1 83 ? -14.751 6.071 11.271 1.00 58.88 83 MET A CA 1
ATOM 596 C C . MET A 1 83 ? -14.020 6.278 9.940 1.00 58.88 83 MET A C 1
ATOM 598 O O . MET A 1 83 ? -13.808 5.303 9.214 1.00 58.88 83 MET A O 1
ATOM 602 N N . PRO A 1 84 ? -13.537 7.501 9.654 1.00 69.31 84 PRO A N 1
ATOM 603 C CA . PRO A 1 84 ? -12.907 7.852 8.383 1.00 69.31 84 PRO A CA 1
ATOM 604 C C . PRO A 1 84 ? -11.521 7.215 8.189 1.00 69.31 84 PRO A C 1
ATOM 606 O O . PRO A 1 84 ? -10.750 7.675 7.350 1.00 69.31 84 PRO A O 1
ATOM 609 N N . PHE A 1 85 ? -11.171 6.173 8.952 1.00 70.19 85 PHE A N 1
ATOM 610 C CA . PHE A 1 85 ? -9.940 5.435 8.725 1.00 70.19 85 PHE A CA 1
ATOM 611 C C . PHE A 1 85 ? -9.924 4.884 7.300 1.00 70.19 85 PHE A C 1
ATOM 613 O O . PHE A 1 85 ? -10.947 4.383 6.814 1.00 70.19 85 PHE A O 1
ATOM 620 N N . PRO A 1 86 ? -8.764 4.923 6.628 1.00 71.00 86 PRO A N 1
ATOM 621 C CA . PRO A 1 86 ? -8.692 4.447 5.270 1.00 71.00 86 PRO A CA 1
ATOM 622 C C . PRO A 1 86 ? -8.976 2.945 5.239 1.00 71.00 86 PRO A C 1
ATOM 624 O O . PRO A 1 86 ? -8.770 2.208 6.217 1.00 71.00 86 PRO A O 1
ATOM 627 N N . GLN A 1 87 ? -9.489 2.501 4.094 1.00 71.81 87 GLN A N 1
ATOM 628 C CA . GLN A 1 87 ? -9.841 1.107 3.868 1.00 71.81 87 GLN A CA 1
ATOM 629 C C . GLN A 1 87 ? -8.615 0.197 4.051 1.00 71.81 87 GLN A C 1
ATOM 631 O O . GLN A 1 87 ? -7.470 0.649 4.102 1.00 71.81 87 GLN A O 1
ATOM 636 N N . SER A 1 88 ? -8.847 -1.113 4.168 1.00 72.56 88 SER A N 1
ATOM 637 C CA . SER A 1 88 ? -7.746 -2.075 4.247 1.00 72.56 88 SER A CA 1
ATOM 638 C C . SER A 1 88 ? -6.836 -1.932 3.025 1.00 72.56 88 SER A C 1
ATOM 640 O O . SER A 1 88 ? -7.290 -2.068 1.885 1.00 72.56 88 SER A O 1
ATOM 642 N N . GLY A 1 89 ? -5.551 -1.686 3.279 1.00 71.88 89 GLY A N 1
ATOM 643 C CA . GLY A 1 89 ? -4.576 -1.371 2.237 1.00 71.88 89 GLY A CA 1
ATOM 644 C C . GLY A 1 89 ? -4.393 0.123 1.978 1.00 71.88 89 GLY A C 1
ATOM 645 O O . GLY A 1 89 ? -3.709 0.457 1.028 1.00 71.88 89 GLY A O 1
ATOM 646 N N . GLY A 1 90 ? -4.957 1.001 2.810 1.00 78.44 90 GLY A N 1
ATOM 647 C CA . GLY A 1 90 ? -4.696 2.436 2.757 1.00 78.44 90 GLY A CA 1
ATOM 648 C C . GLY A 1 90 ? -5.605 3.212 1.831 1.00 78.44 90 GLY A C 1
ATOM 649 O O . GLY A 1 90 ? -6.609 2.706 1.332 1.00 78.44 90 GLY A O 1
ATOM 650 N N . ALA A 1 91 ? -5.258 4.481 1.661 1.00 73.88 91 ALA A N 1
ATOM 651 C CA . ALA A 1 91 ? -5.853 5.341 0.656 1.00 73.88 91 ALA A CA 1
ATOM 652 C C . ALA A 1 91 ? -4.862 5.515 -0.495 1.00 73.88 91 ALA A C 1
ATOM 654 O O . ALA A 1 91 ? -3.652 5.509 -0.275 1.00 73.88 91 ALA A O 1
ATOM 655 N N . GLY A 1 92 ? -5.380 5.683 -1.708 1.00 76.12 92 GLY A N 1
ATOM 656 C CA . GLY A 1 92 ? -4.570 5.825 -2.914 1.00 76.12 92 GLY A CA 1
ATOM 657 C C . GLY A 1 92 ? -4.942 4.810 -3.983 1.00 76.12 92 GLY A C 1
ATOM 658 O O . GLY A 1 92 ? -5.932 4.080 -3.864 1.00 76.12 92 GLY A O 1
ATOM 659 N N . MET A 1 93 ? -4.149 4.789 -5.050 1.00 85.31 93 MET A N 1
ATOM 660 C CA . MET A 1 93 ? -4.398 3.925 -6.193 1.00 85.31 93 MET A CA 1
ATOM 661 C C . MET A 1 93 ? -4.130 2.463 -5.826 1.00 85.31 93 MET A C 1
ATOM 663 O O . MET A 1 93 ? -3.171 2.133 -5.123 1.00 85.31 93 MET A O 1
ATOM 667 N N . ARG A 1 94 ? -5.002 1.577 -6.308 1.00 89.19 94 ARG A N 1
ATOM 668 C CA . ARG A 1 94 ? -4.774 0.135 -6.315 1.00 89.19 94 ARG A CA 1
ATOM 669 C C . ARG A 1 94 ? -4.597 -0.300 -7.756 1.00 89.19 94 ARG A C 1
ATOM 671 O O . ARG A 1 94 ? -5.454 -0.006 -8.584 1.00 89.19 94 ARG A O 1
ATOM 678 N N . VAL A 1 95 ? -3.521 -1.023 -8.012 1.00 92.94 95 VAL A N 1
ATOM 679 C CA . VAL A 1 95 ? -3.177 -1.549 -9.328 1.00 92.94 95 VAL A CA 1
ATOM 680 C C . VAL A 1 95 ? -2.953 -3.047 -9.261 1.00 92.94 95 VAL A C 1
ATOM 682 O O . VAL A 1 95 ? -2.502 -3.574 -8.242 1.00 92.94 95 VAL A O 1
ATOM 685 N N . ARG A 1 96 ? -3.280 -3.745 -10.350 1.00 96.25 96 ARG A N 1
ATOM 686 C CA . ARG A 1 96 ? -3.062 -5.187 -10.465 1.00 96.25 96 ARG A CA 1
ATOM 687 C C . ARG A 1 96 ? -1.904 -5.477 -11.403 1.00 96.25 96 ARG A C 1
ATOM 689 O O . ARG A 1 96 ? -1.891 -5.017 -12.539 1.00 96.25 96 ARG A O 1
ATOM 696 N N . ALA A 1 97 ? -0.951 -6.272 -10.933 1.00 97.38 97 ALA A N 1
ATOM 697 C CA . ALA A 1 97 ? 0.233 -6.637 -11.692 1.00 97.38 97 ALA A CA 1
ATOM 698 C C . ALA A 1 97 ? -0.116 -7.522 -12.902 1.00 97.38 97 ALA A C 1
ATOM 700 O O . ALA A 1 97 ? -0.612 -8.642 -12.754 1.00 97.38 97 ALA A O 1
ATOM 701 N N . ARG A 1 98 ? 0.223 -7.069 -14.107 1.00 97.56 98 ARG A N 1
ATOM 702 C CA . ARG A 1 98 ? 0.128 -7.846 -15.355 1.00 97.56 98 ARG A CA 1
ATOM 703 C C . ARG A 1 98 ? 1.277 -8.831 -15.521 1.00 97.56 98 ARG A C 1
ATOM 705 O O . ARG A 1 98 ? 1.111 -9.885 -16.144 1.00 97.56 98 ARG A O 1
ATOM 712 N N . TRP A 1 99 ? 2.424 -8.503 -14.934 1.00 96.94 99 TRP A N 1
ATOM 713 C CA . TRP A 1 99 ? 3.647 -9.298 -14.961 1.00 96.94 99 TRP A CA 1
ATOM 714 C C . TRP A 1 99 ? 4.228 -9.447 -13.558 1.00 96.94 99 TRP A C 1
ATOM 716 O O . TRP A 1 99 ? 3.938 -8.665 -12.659 1.00 96.94 99 TRP A O 1
ATOM 726 N N . THR A 1 100 ? 5.044 -10.480 -13.383 1.00 97.50 100 THR A N 1
ATOM 727 C CA . THR A 1 100 ? 5.857 -10.665 -12.179 1.00 97.50 100 THR A CA 1
ATOM 728 C C . THR A 1 100 ? 7.046 -9.713 -12.223 1.00 97.50 100 THR A C 1
ATOM 730 O O . THR A 1 100 ? 7.635 -9.525 -13.287 1.00 97.50 100 THR A O 1
ATOM 733 N N . PHE A 1 101 ? 7.439 -9.183 -11.071 1.00 96.75 101 PHE A N 1
ATOM 734 C CA . PHE A 1 101 ? 8.643 -8.380 -10.922 1.00 96.75 101 PHE A CA 1
ATOM 735 C C . PHE A 1 101 ? 9.429 -8.859 -9.705 1.00 96.75 101 PHE A C 1
ATOM 737 O O . PHE A 1 101 ? 8.889 -8.892 -8.601 1.00 96.75 101 PHE A O 1
ATOM 744 N N . TRP A 1 102 ? 10.693 -9.234 -9.913 1.00 96.31 102 TRP A N 1
ATOM 745 C CA . TRP A 1 102 ? 11.611 -9.623 -8.844 1.00 96.31 102 TRP A CA 1
ATOM 746 C C . TRP A 1 102 ? 12.868 -8.751 -8.890 1.00 96.31 102 TRP A C 1
ATOM 748 O O . TRP A 1 102 ? 13.589 -8.819 -9.890 1.00 96.31 102 TRP A O 1
ATOM 758 N N . PRO A 1 103 ? 13.126 -7.955 -7.832 1.00 94.50 103 PRO A N 1
ATOM 759 C CA . PRO A 1 103 ? 14.333 -7.150 -7.711 1.00 94.50 103 PRO A CA 1
ATOM 760 C C . PRO A 1 103 ? 15.599 -7.991 -7.802 1.00 94.50 103 PRO A C 1
ATOM 762 O O . PRO A 1 103 ? 15.606 -9.188 -7.491 1.00 94.50 103 PRO A O 1
ATOM 765 N N . ARG A 1 104 ? 16.696 -7.349 -8.204 1.00 93.50 104 ARG A N 1
ATOM 766 C CA . ARG A 1 104 ? 18.018 -7.982 -8.162 1.00 93.50 104 ARG A CA 1
ATOM 767 C C . ARG A 1 104 ? 18.498 -8.136 -6.721 1.00 93.50 104 ARG A C 1
ATOM 769 O O . ARG A 1 104 ? 18.102 -7.396 -5.827 1.00 93.50 104 ARG A O 1
ATOM 776 N N . GLU A 1 105 ? 19.392 -9.095 -6.513 1.00 92.81 105 GLU A N 1
ATOM 777 C CA . GLU A 1 105 ? 20.027 -9.307 -5.214 1.00 92.81 105 GLU A CA 1
ATOM 778 C C . GLU A 1 105 ? 20.768 -8.039 -4.754 1.00 92.81 105 GLU A C 1
ATOM 780 O O . GLU A 1 105 ? 21.498 -7.421 -5.532 1.00 92.81 105 GLU A O 1
ATOM 785 N N . GLY A 1 106 ? 20.547 -7.639 -3.499 1.00 91.00 106 GLY A N 1
ATOM 786 C CA . GLY A 1 106 ? 21.113 -6.423 -2.907 1.00 91.00 106 GLY A CA 1
ATOM 787 C C . GLY A 1 106 ? 20.331 -5.131 -3.177 1.00 91.00 106 GLY A C 1
ATOM 788 O O . GLY A 1 106 ? 20.739 -4.081 -2.683 1.00 91.00 106 GLY A O 1
ATOM 789 N N . VAL A 1 107 ? 19.225 -5.187 -3.927 1.00 93.75 107 VAL A N 1
ATOM 790 C CA . VAL A 1 107 ? 18.324 -4.046 -4.147 1.00 93.75 107 VAL A CA 1
ATOM 791 C C . VAL A 1 107 ? 17.165 -4.121 -3.150 1.00 93.75 107 VAL A C 1
ATOM 793 O O . VAL A 1 107 ? 16.279 -4.965 -3.270 1.00 93.75 107 VAL A O 1
ATOM 796 N N . GLU A 1 108 ? 17.192 -3.259 -2.133 1.00 92.12 108 GLU A N 1
ATOM 797 C CA . GLU A 1 108 ? 16.248 -3.293 -1.001 1.00 92.12 108 GLU A CA 1
ATOM 798 C C . GLU A 1 108 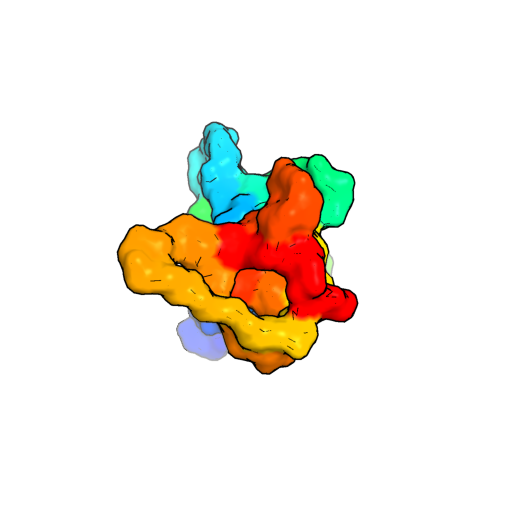? 15.094 -2.288 -1.125 1.00 92.12 108 GLU A C 1
ATOM 800 O O . GLU A 1 108 ? 14.075 -2.425 -0.442 1.00 92.12 108 GLU A O 1
ATOM 805 N N . ASP A 1 109 ? 15.250 -1.281 -1.982 1.00 94.56 109 ASP A N 1
ATOM 806 C CA . ASP A 1 109 ? 14.273 -0.225 -2.243 1.00 94.56 109 ASP A CA 1
ATOM 807 C C . ASP A 1 109 ? 13.185 -0.650 -3.235 1.00 94.56 109 ASP A C 1
ATOM 809 O O . ASP A 1 109 ? 12.082 -0.109 -3.187 1.00 94.56 109 ASP A O 1
ATOM 813 N N . GLU A 1 110 ? 13.447 -1.647 -4.080 1.00 96.38 110 GLU A N 1
ATOM 814 C CA . GLU A 1 110 ? 12.466 -2.234 -4.993 1.00 96.38 110 GLU A CA 1
ATOM 815 C C . GLU A 1 110 ? 11.582 -3.297 -4.309 1.00 96.38 110 GLU A C 1
ATOM 817 O O . GLU A 1 110 ? 11.997 -4.071 -3.437 1.00 96.38 110 GLU A O 1
ATOM 822 N N . LEU A 1 111 ? 10.323 -3.371 -4.736 1.00 95.50 111 LEU A N 1
ATOM 823 C CA . LEU A 1 111 ? 9.321 -4.270 -4.181 1.00 95.50 111 LEU A CA 1
ATOM 824 C C . LEU A 1 111 ? 9.003 -5.400 -5.154 1.00 95.50 111 LEU A C 1
ATOM 826 O O . LEU A 1 111 ? 8.396 -5.191 -6.198 1.00 95.50 111 LEU A O 1
ATOM 830 N N . GLY A 1 112 ? 9.343 -6.624 -4.762 1.00 96.38 112 GLY A N 1
ATOM 831 C CA . GLY A 1 112 ? 8.980 -7.815 -5.516 1.00 96.38 112 GLY A CA 1
ATOM 832 C C . GLY A 1 112 ? 7.512 -8.220 -5.368 1.00 96.38 112 GLY A C 1
ATOM 833 O O . GLY A 1 112 ? 6.981 -8.240 -4.254 1.00 96.38 112 GLY A O 1
ATOM 834 N N . PHE A 1 113 ? 6.886 -8.655 -6.467 1.00 97.06 113 PHE A N 1
ATOM 835 C CA . PHE A 1 113 ? 5.536 -9.233 -6.479 1.00 97.06 113 PHE A CA 1
ATOM 836 C C . PHE A 1 113 ? 5.295 -10.209 -7.658 1.00 97.06 113 PHE A C 1
ATOM 838 O O . PHE A 1 113 ? 5.890 -10.065 -8.730 1.00 97.06 113 PHE A O 1
ATOM 845 N N . PRO A 1 114 ? 4.395 -11.206 -7.506 1.00 97.81 114 PRO A N 1
ATOM 846 C CA . PRO A 1 114 ? 3.995 -12.088 -8.601 1.00 97.81 114 PRO A CA 1
ATOM 847 C C . PRO A 1 114 ? 2.982 -11.420 -9.544 1.00 97.81 114 PRO A C 1
ATOM 849 O O . PRO A 1 114 ? 2.262 -10.499 -9.161 1.00 97.81 114 PRO A O 1
ATOM 852 N N . LYS A 1 115 ? 2.842 -11.949 -10.765 1.00 97.00 115 LYS A N 1
ATOM 853 C CA . LYS A 1 115 ? 1.714 -11.620 -11.648 1.00 97.00 115 LYS A CA 1
ATOM 854 C C . LYS A 1 115 ? 0.376 -11.819 -10.924 1.00 97.00 115 LYS A C 1
ATOM 856 O O . LYS A 1 115 ? 0.169 -12.824 -10.248 1.00 97.00 115 LYS A O 1
ATOM 861 N N . GLY A 1 116 ? -0.547 -10.884 -11.126 1.00 96.50 116 GLY A N 1
ATOM 862 C CA . GLY A 1 116 ? -1.867 -10.863 -10.504 1.00 96.50 116 GLY A CA 1
ATOM 863 C C . GLY A 1 116 ? -1.879 -10.296 -9.085 1.00 96.50 116 GLY A C 1
ATOM 864 O O . GLY A 1 116 ? -2.952 -10.210 -8.496 1.00 96.50 116 GLY A O 1
ATOM 865 N N . ALA A 1 117 ? -0.726 -9.900 -8.538 1.00 96.00 117 ALA A N 1
ATOM 866 C CA . ALA A 1 117 ? -0.661 -9.220 -7.255 1.00 96.00 117 ALA A CA 1
ATOM 867 C C . ALA A 1 117 ? -1.412 -7.884 -7.285 1.00 96.00 117 ALA A C 1
ATOM 869 O O . ALA A 1 117 ? -1.270 -7.106 -8.228 1.00 96.00 117 ALA A O 1
ATOM 870 N N . ASP A 1 118 ? -2.161 -7.608 -6.219 1.00 93.31 118 ASP A N 1
ATOM 871 C CA . ASP A 1 118 ? -2.745 -6.294 -5.974 1.00 93.31 118 ASP A CA 1
ATOM 872 C C . ASP A 1 118 ? -1.728 -5.447 -5.190 1.00 93.31 118 ASP A C 1
ATOM 874 O O . ASP A 1 118 ? -1.439 -5.728 -4.022 1.00 93.31 118 ASP A O 1
ATOM 878 N N . VAL A 1 119 ? -1.193 -4.409 -5.834 1.00 93.06 119 VAL A N 1
ATOM 879 C CA . VAL A 1 119 ? -0.344 -3.394 -5.201 1.00 93.06 119 VAL A CA 1
ATOM 880 C C . VAL A 1 119 ? -1.221 -2.206 -4.815 1.00 93.06 119 VAL A C 1
ATOM 882 O O . VAL A 1 119 ? -2.044 -1.732 -5.599 1.00 93.06 119 VAL A O 1
ATOM 885 N N . VAL A 1 1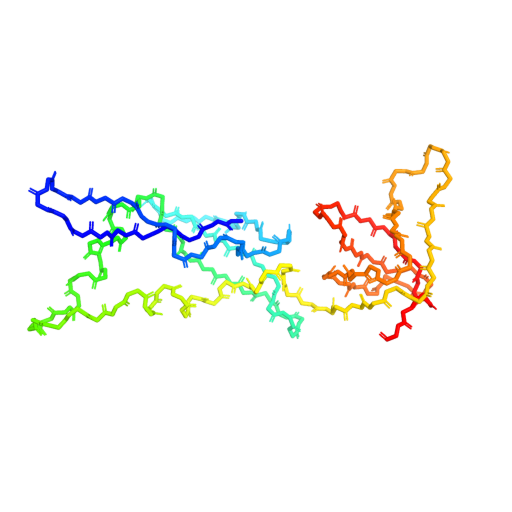20 ? -1.089 -1.762 -3.568 1.00 91.00 120 VAL A N 1
ATOM 886 C CA . VAL A 1 120 ? -1.918 -0.713 -2.957 1.00 91.00 120 VAL A CA 1
ATOM 887 C C . VAL A 1 120 ? -1.078 0.501 -2.576 1.00 91.00 120 VAL A C 1
ATOM 889 O O . VAL A 1 120 ? 0.147 0.403 -2.521 1.00 91.00 120 VAL A O 1
ATOM 892 N N . GLU A 1 121 ? -1.747 1.623 -2.291 1.00 88.38 121 GLU A N 1
ATOM 893 C CA . GLU A 1 121 ? -1.105 2.918 -2.002 1.00 88.38 121 GLU A CA 1
ATOM 894 C C . GLU A 1 121 ? -0.107 3.312 -3.103 1.00 88.38 121 GLU A C 1
ATOM 896 O O . GLU A 1 121 ? 0.962 3.836 -2.809 1.00 88.38 121 GLU A O 1
ATOM 901 N N . ALA A 1 122 ? -0.432 2.997 -4.363 1.00 90.75 122 ALA A N 1
ATOM 902 C CA . ALA A 1 122 ? 0.461 3.252 -5.480 1.00 90.75 122 ALA A CA 1
ATOM 903 C C . ALA A 1 122 ? 0.498 4.754 -5.804 1.00 90.75 122 ALA A C 1
ATOM 905 O O . ALA A 1 122 ? -0.548 5.370 -6.030 1.00 90.75 122 ALA A O 1
ATOM 906 N N . GLU A 1 123 ? 1.697 5.330 -5.817 1.00 89.88 123 GLU A N 1
ATOM 907 C CA . GLU A 1 123 ? 1.945 6.741 -6.107 1.00 89.88 123 GLU A CA 1
ATOM 908 C C . GLU A 1 123 ? 3.057 6.876 -7.149 1.00 89.88 123 GLU A C 1
ATOM 910 O O . GLU A 1 123 ? 4.123 6.272 -7.015 1.00 89.88 123 GLU A O 1
ATOM 915 N N . ASP A 1 124 ? 2.809 7.678 -8.184 1.00 91.12 124 ASP A N 1
ATOM 916 C CA . ASP A 1 124 ? 3.796 7.943 -9.225 1.00 91.12 124 ASP A CA 1
ATOM 917 C C . ASP A 1 124 ? 4.928 8.835 -8.694 1.00 91.12 124 ASP A C 1
ATOM 919 O O . ASP A 1 124 ? 4.676 9.914 -8.153 1.00 91.12 124 ASP A O 1
ATOM 923 N N . VAL A 1 125 ? 6.175 8.383 -8.848 1.00 92.38 125 VAL A N 1
ATOM 924 C CA . VAL A 1 125 ? 7.368 9.144 -8.457 1.00 92.38 125 VAL A CA 1
ATOM 925 C C . VAL A 1 125 ? 7.913 9.936 -9.646 1.00 92.38 125 VAL A C 1
ATOM 927 O O . VAL A 1 125 ? 8.295 11.096 -9.482 1.00 92.38 125 VAL A O 1
ATOM 930 N N . ASN A 1 126 ? 7.990 9.321 -10.832 1.00 94.44 126 ASN A N 1
ATOM 931 C CA . ASN A 1 126 ? 8.612 9.924 -12.020 1.00 94.44 126 ASN A CA 1
ATOM 932 C C . ASN A 1 126 ? 8.163 9.336 -13.378 1.00 94.44 126 ASN A C 1
ATOM 934 O O . ASN A 1 126 ? 8.852 9.523 -14.379 1.00 94.44 126 ASN A O 1
ATOM 938 N N . GLY A 1 127 ? 7.046 8.619 -13.432 1.00 92.12 127 GLY A N 1
ATOM 939 C CA . GLY A 1 127 ? 6.491 7.954 -14.613 1.00 92.12 127 GLY A CA 1
ATOM 940 C C . GLY A 1 127 ? 7.009 6.530 -14.820 1.00 92.12 127 GLY A C 1
ATOM 941 O O . GLY A 1 127 ? 6.226 5.633 -15.137 1.00 92.12 127 GLY A O 1
ATOM 942 N N . ASP A 1 128 ? 8.302 6.300 -14.595 1.00 95.00 128 ASP A N 1
ATOM 943 C CA . ASP A 1 128 ? 8.930 4.982 -14.755 1.00 95.00 128 ASP A CA 1
ATOM 944 C C . ASP A 1 128 ? 8.821 4.127 -13.488 1.00 95.00 128 ASP A C 1
ATOM 946 O O . ASP A 1 128 ? 8.710 2.900 -13.564 1.00 95.00 128 ASP A O 1
ATOM 950 N N . TRP A 1 129 ? 8.825 4.777 -12.324 1.00 95.12 129 TRP A N 1
ATOM 951 C CA . TRP A 1 129 ? 8.786 4.135 -11.018 1.00 95.12 129 TRP A CA 1
ATOM 952 C C . TRP A 1 129 ? 7.683 4.710 -10.157 1.00 95.12 129 TRP A C 1
ATOM 954 O O . TRP A 1 129 ? 7.544 5.924 -10.005 1.00 95.12 129 TRP A O 1
ATOM 964 N N . TRP A 1 130 ? 6.910 3.813 -9.567 1.00 94.62 130 TRP A N 1
ATOM 965 C CA . TRP A 1 130 ? 5.884 4.141 -8.596 1.00 94.62 130 TRP A CA 1
ATOM 966 C C . TRP A 1 130 ? 6.316 3.611 -7.234 1.00 94.62 130 TRP A C 1
ATOM 968 O O . TRP A 1 130 ? 6.946 2.561 -7.134 1.00 94.62 130 TRP A O 1
ATOM 978 N N . MET A 1 131 ? 5.973 4.319 -6.168 1.00 92.69 131 MET A N 1
ATOM 979 C CA . MET A 1 131 ? 6.038 3.768 -4.820 1.00 92.69 131 MET A CA 1
ATOM 980 C C . MET A 1 131 ? 4.760 2.969 -4.589 1.00 92.69 131 MET A C 1
ATOM 982 O O . MET A 1 131 ? 3.673 3.481 -4.836 1.00 92.69 131 MET A O 1
ATOM 986 N N . GLY A 1 132 ? 4.864 1.727 -4.128 1.00 92.50 132 GLY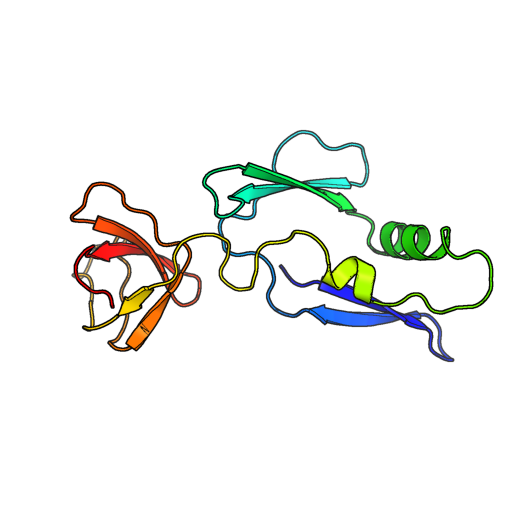 A N 1
ATOM 987 C CA . GLY A 1 132 ? 3.696 0.886 -3.879 1.00 92.50 132 GLY A CA 1
ATOM 988 C C . GLY A 1 132 ? 3.886 -0.050 -2.698 1.00 92.50 132 GLY A C 1
ATOM 989 O O . GLY A 1 132 ? 4.960 -0.133 -2.095 1.00 92.50 132 GLY A O 1
ATOM 990 N N . ARG A 1 133 ? 2.818 -0.772 -2.352 1.00 91.19 133 ARG A N 1
ATOM 991 C CA . ARG A 1 133 ? 2.827 -1.742 -1.259 1.00 91.19 133 ARG A CA 1
ATOM 992 C C . ARG A 1 133 ? 2.192 -3.069 -1.629 1.00 91.19 133 ARG A C 1
ATOM 994 O O . ARG A 1 133 ? 1.072 -3.125 -2.127 1.00 91.19 133 ARG A O 1
ATOM 1001 N N . TYR A 1 134 ? 2.873 -4.148 -1.261 1.00 91.56 134 TYR A N 1
ATOM 1002 C CA . TYR A 1 134 ? 2.424 -5.522 -1.454 1.00 91.56 134 TYR A CA 1
ATOM 1003 C C . TYR A 1 134 ? 2.695 -6.334 -0.189 1.00 91.56 134 TYR A C 1
ATOM 1005 O O . TYR A 1 134 ? 3.780 -6.267 0.386 1.00 91.56 134 TYR A O 1
ATOM 1013 N N . CYS A 1 135 ? 1.687 -7.068 0.291 1.00 87.25 135 CYS A N 1
ATOM 1014 C CA . CYS A 1 135 ? 1.774 -7.893 1.507 1.00 87.25 135 CYS A CA 1
ATOM 1015 C C . CYS A 1 135 ? 2.361 -7.173 2.740 1.00 87.25 135 CYS A C 1
ATOM 1017 O O . CYS A 1 135 ? 2.963 -7.794 3.610 1.00 87.25 135 CYS A O 1
ATOM 1019 N N . GLY A 1 136 ? 2.166 -5.856 2.839 1.00 82.44 136 GLY A N 1
ATOM 1020 C CA . GLY A 1 136 ? 2.681 -5.046 3.942 1.00 82.44 136 GLY A CA 1
ATOM 1021 C C . GLY A 1 136 ? 4.117 -4.541 3.771 1.00 82.44 136 GLY A C 1
ATOM 1022 O O . GLY A 1 136 ? 4.514 -3.705 4.576 1.00 82.44 136 GLY A O 1
ATOM 1023 N N . LYS A 1 137 ? 4.862 -4.938 2.729 1.00 87.69 137 LYS A N 1
ATOM 1024 C CA . LYS A 1 137 ? 6.164 -4.342 2.375 1.00 87.69 137 LYS A CA 1
ATOM 1025 C C . LYS A 1 137 ? 5.959 -3.215 1.360 1.00 87.69 137 LYS A C 1
ATOM 1027 O O . LYS A 1 137 ? 5.236 -3.399 0.383 1.00 87.69 137 LYS A O 1
ATOM 1032 N N . GLY A 1 138 ? 6.559 -2.056 1.623 1.00 90.31 138 GLY A N 1
ATOM 1033 C CA . GLY A 1 138 ? 6.606 -0.935 0.681 1.00 90.31 138 GLY A CA 1
ATOM 1034 C C . GLY A 1 138 ? 7.897 -0.953 -0.133 1.00 90.31 138 GLY A C 1
ATOM 1035 O O . GLY A 1 138 ? 8.908 -1.455 0.357 1.00 90.31 138 GLY A O 1
ATOM 1036 N N . GLY A 1 139 ? 7.853 -0.411 -1.344 1.00 94.12 139 GLY A N 1
ATOM 1037 C CA . GLY A 1 139 ? 9.027 -0.203 -2.187 1.00 94.12 139 GLY A CA 1
ATOM 1038 C C . GLY A 1 139 ? 8.654 0.231 -3.602 1.00 94.12 139 GLY A C 1
ATOM 1039 O O . GLY A 1 139 ? 7.474 0.361 -3.940 1.00 94.12 139 GLY A O 1
ATOM 1040 N N . LEU A 1 140 ? 9.677 0.461 -4.418 1.00 96.06 140 LEU A N 1
ATOM 1041 C CA . LEU A 1 140 ? 9.550 0.879 -5.803 1.00 96.06 140 LEU A CA 1
ATOM 1042 C C . LEU A 1 140 ? 9.055 -0.265 -6.681 1.00 96.06 140 LEU A C 1
ATOM 1044 O O . LEU A 1 140 ? 9.507 -1.406 -6.583 1.00 96.06 140 LEU A O 1
ATOM 1048 N N . VAL A 1 141 ? 8.125 0.067 -7.562 1.00 96.25 141 VAL A N 1
ATOM 1049 C CA . VAL A 1 141 ? 7.528 -0.842 -8.528 1.00 96.25 141 VAL A CA 1
ATOM 1050 C C . VAL A 1 141 ? 7.503 -0.175 -9.909 1.00 96.25 141 VAL A C 1
ATOM 1052 O O . VAL A 1 141 ? 7.338 1.043 -9.994 1.00 96.25 141 VAL A O 1
ATOM 1055 N N . PRO A 1 142 ? 7.674 -0.927 -11.006 1.00 96.31 142 PRO A N 1
ATOM 1056 C CA . PRO A 1 142 ? 7.694 -0.352 -12.351 1.00 96.31 142 PRO A CA 1
ATOM 1057 C C . PRO A 1 142 ? 6.329 0.233 -12.737 1.00 96.31 142 PRO A C 1
ATOM 1059 O O . PRO A 1 142 ? 5.301 -0.428 -12.595 1.00 96.31 142 PRO A O 1
ATOM 1062 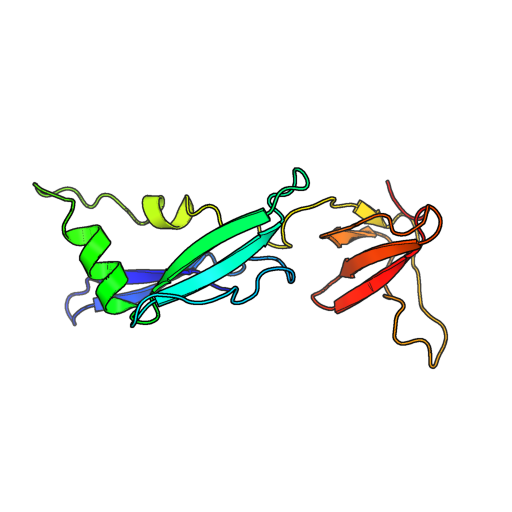N N . GLY A 1 143 ? 6.303 1.457 -13.266 1.00 94.69 143 GLY A N 1
ATOM 1063 C CA . GLY A 1 143 ? 5.076 2.206 -13.577 1.00 94.69 143 GLY A CA 1
ATOM 1064 C C . GLY A 1 143 ? 4.236 1.614 -14.714 1.00 94.69 143 GLY A C 1
ATOM 1065 O O . GLY A 1 143 ? 3.038 1.864 -14.804 1.00 94.69 143 GLY A O 1
ATOM 1066 N N . ASN A 1 144 ? 4.825 0.772 -15.563 1.00 95.56 144 ASN A N 1
ATOM 1067 C CA . ASN A 1 144 ? 4.162 0.191 -16.731 1.00 95.56 144 ASN A CA 1
ATOM 1068 C C . ASN A 1 144 ? 3.672 -1.254 -16.532 1.00 95.56 144 ASN A C 1
ATOM 1070 O O . ASN A 1 144 ? 3.333 -1.901 -17.520 1.00 95.56 144 ASN A O 1
ATOM 1074 N N . TYR A 1 145 ? 3.635 -1.779 -15.297 1.00 94.62 145 TYR A N 1
ATOM 1075 C CA . TYR A 1 145 ? 3.326 -3.196 -15.021 1.00 94.62 145 TYR A CA 1
ATOM 1076 C C . TYR A 1 145 ? 1.854 -3.489 -14.690 1.00 94.62 145 TYR A C 1
ATOM 1078 O O . TYR A 1 145 ? 1.524 -4.607 -14.285 1.00 94.62 145 TYR A O 1
ATOM 1086 N N . TRP A 1 146 ? 0.964 -2.518 -14.874 1.00 93.31 146 TRP A N 1
ATOM 1087 C CA . TRP A 1 146 ? -0.379 -2.522 -14.290 1.00 93.31 146 TRP A CA 1
ATOM 1088 C C . TRP A 1 146 ? -1.500 -2.572 -15.333 1.00 93.31 146 TRP A C 1
ATOM 1090 O O . TRP A 1 146 ? -1.309 -2.127 -16.468 1.00 93.31 146 TRP A O 1
ATOM 1100 N N . ASP A 1 147 ? -2.646 -3.131 -14.932 1.00 86.12 147 ASP A N 1
ATOM 1101 C CA . ASP A 1 147 ? -3.965 -2.947 -15.570 1.00 86.12 147 ASP A CA 1
ATOM 1102 C C . ASP A 1 147 ? -4.772 -1.850 -14.855 1.00 86.12 147 ASP A C 1
ATOM 1104 O O . ASP A 1 147 ? -4.625 -1.725 -13.612 1.00 86.12 147 ASP A O 1
#

pLDDT: mean 77.01, std 17.17, range [32.12, 97.81]

InterPro domains:
  IPR001452 SH3 domain [PS50002] (90-147)
  IPR036028 SH3-like domain superfamily [SSF50044] (81-145)

Secondary structure (DSSP, 8-state):
--EEEEEEETTEEEEEEEESS---S--EE-S---TTEEEEEEE-SSS-EEEEEEES-HHHHHHHHHTT--SS----THHHHTS-PPPTT-SSEEEEBSS-B-PPTT--SB--B-TT-EEEEEEESSSSEEEEEETTEEEEEETTSB-

Foldseek 3Di:
DWDWAWDADPVGIDIDTLGGAFAAVQWDFDDDDPPQWTKIWAQLQVRDIDIDIHGNPRVVVNVVVVVVDDDDDPPDSVVVVPDSTADRNGHYDKWFFQAWDDDDPPDPQADGDHHRFIWGPWADDDQQWTWTDGPNDIHIDGNPGTD

Sequence (147 aa):
MIIVGFEDSARGQRRIVVKDRVGGCNPHEGGPAPEGDELWTWRDGRGGEASMLVSKNVSARAGRAGAGAGNGALLPLVLLADMPFPQSGGAGMRVRARWTFWPREGVEDELGFPKGADVVEAEDVNGDWWMGRYCGKGGLVPGNYWD